Protein AF-J1HPG4-F1 (afdb_monomer_lite)

Secondary structure (DSSP, 8-state):
-PPPHHHH-TT-----SEETTTTEEPPPPPPTTSTT-TT-TT----------------

Radius of gyration: 16.42 Å; chains: 1; bounding box: 42×34×37 Å

pLDDT: mean 70.09, std 18.26, range [39.91, 95.44]

Structure (mmCIF, N/CA/C/O backbone):
data_AF-J1HPG4-F1
#
_entry.id   AF-J1HPG4-F1
#
loop_
_atom_site.group_PDB
_atom_site.id
_atom_site.type_symbol
_atom_site.label_atom_id
_atom_site.label_alt_id
_atom_site.label_comp_id
_atom_site.label_asym_id
_atom_site.label_entity_id
_atom_site.label_seq_id
_atom_site.pdbx_PDB_ins_code
_atom_site.Cartn_x
_atom_site.Cartn_y
_atom_site.Cartn_z
_atom_site.occupancy
_atom_site.B_iso_or_equiv
_atom_site.auth_seq_id
_atom_site.auth_comp_id
_atom_site.auth_asym_id
_atom_site.auth_atom_id
_atom_site.pdbx_PDB_model_num
ATOM 1 N N . MET A 1 1 ? -9.978 -14.044 22.125 1.00 84.56 1 MET A N 1
ATOM 2 C CA . MET A 1 1 ? -10.144 -13.862 20.668 1.00 84.56 1 MET A CA 1
ATOM 3 C C . MET A 1 1 ? -9.525 -12.520 20.335 1.00 84.56 1 MET A C 1
ATOM 5 O O . MET A 1 1 ? -9.761 -11.591 21.098 1.00 84.56 1 MET A O 1
ATOM 9 N N . LEU A 1 2 ? -8.672 -12.443 19.314 1.00 91.19 2 LEU A N 1
ATOM 10 C CA . LEU A 1 2 ? -8.141 -11.161 18.842 1.00 91.19 2 LEU A CA 1
ATOM 11 C C . LEU A 1 2 ? -9.091 -10.616 17.769 1.00 91.19 2 LEU A C 1
ATOM 13 O O . LEU A 1 2 ? -9.603 -11.430 16.994 1.00 91.19 2 LEU A O 1
ATOM 17 N N . PRO A 1 3 ? -9.350 -9.297 17.739 1.00 89.75 3 PRO A N 1
ATOM 18 C CA . PRO A 1 3 ? -10.190 -8.706 16.707 1.00 89.75 3 PRO A CA 1
ATOM 19 C C . PRO A 1 3 ? -9.558 -8.938 15.335 1.00 89.75 3 PRO A C 1
ATOM 21 O O . PRO A 1 3 ? -8.332 -8.993 15.191 1.00 89.75 3 PRO A O 1
ATOM 24 N N . THR A 1 4 ? -10.405 -9.090 14.322 1.00 91.81 4 THR A N 1
ATOM 25 C CA . THR A 1 4 ? -9.940 -9.127 12.933 1.00 91.81 4 THR A CA 1
ATOM 26 C C . THR A 1 4 ? -9.453 -7.740 12.509 1.00 91.81 4 THR A C 1
ATOM 28 O O . THR A 1 4 ? -9.783 -6.737 13.137 1.00 91.81 4 THR A O 1
ATOM 31 N N . VAL A 1 5 ? -8.663 -7.664 11.435 1.00 89.19 5 VAL A N 1
ATOM 32 C CA . VAL A 1 5 ? -8.203 -6.374 10.892 1.00 89.19 5 VAL A CA 1
ATOM 33 C C . VAL A 1 5 ? -9.389 -5.496 10.491 1.00 89.19 5 VAL A C 1
ATOM 35 O O . VAL A 1 5 ? -9.364 -4.303 10.763 1.00 89.19 5 VAL A O 1
ATOM 38 N N . GLU A 1 6 ? -10.444 -6.089 9.928 1.00 88.88 6 GLU A N 1
ATOM 39 C CA . GLU A 1 6 ? -11.657 -5.354 9.547 1.00 88.88 6 GLU A CA 1
ATOM 40 C C . GLU A 1 6 ? -12.405 -4.799 10.765 1.00 88.88 6 GLU A C 1
ATOM 42 O O . GLU A 1 6 ? -12.933 -3.693 10.719 1.00 88.88 6 GLU A O 1
ATOM 47 N N . GLU A 1 7 ? -12.408 -5.528 11.885 1.00 89.81 7 GLU A N 1
ATOM 48 C CA . GLU A 1 7 ? -13.017 -5.064 13.137 1.00 89.81 7 GLU A CA 1
ATOM 49 C C . GLU A 1 7 ? -12.172 -3.982 13.828 1.00 89.81 7 GLU A C 1
ATOM 51 O O . GLU A 1 7 ? -12.711 -3.027 14.384 1.00 89.81 7 GLU A O 1
ATOM 56 N N . ALA A 1 8 ? -10.845 -4.112 13.789 1.00 89.19 8 ALA A N 1
ATOM 57 C CA . ALA A 1 8 ? -9.928 -3.158 14.409 1.00 89.19 8 ALA A CA 1
ATOM 58 C C . ALA A 1 8 ? -9.760 -1.866 13.589 1.00 89.19 8 ALA A C 1
ATOM 60 O O . ALA A 1 8 ? -9.482 -0.809 14.158 1.00 89.19 8 ALA A O 1
ATOM 61 N N . PHE A 1 9 ? -9.923 -1.946 12.266 1.00 86.38 9 PHE A N 1
ATOM 62 C CA . PHE A 1 9 ? -9.733 -0.840 11.331 1.00 86.38 9 PHE A CA 1
ATOM 63 C C . PHE A 1 9 ? -10.869 -0.811 10.296 1.00 86.38 9 PHE A C 1
ATOM 65 O O . PHE A 1 9 ? -10.641 -1.113 9.125 1.00 86.38 9 PHE A O 1
ATOM 72 N N . PRO A 1 10 ? -12.089 -0.411 10.698 1.00 83.81 10 PRO A N 1
ATOM 73 C CA . PRO A 1 10 ? -13.243 -0.380 9.795 1.00 83.81 10 PRO A CA 1
ATOM 74 C C . PRO A 1 10 ? -13.077 0.625 8.644 1.00 83.81 10 PRO A C 1
ATOM 76 O O . PRO A 1 10 ? -13.692 0.472 7.595 1.00 83.81 10 PRO A O 1
ATOM 79 N N . ASP A 1 11 ? -12.207 1.623 8.821 1.00 82.69 11 ASP A N 1
ATOM 80 C CA . ASP A 1 11 ? -11.879 2.632 7.809 1.00 82.69 11 ASP A CA 1
ATOM 81 C C . ASP A 1 11 ? -10.648 2.253 6.959 1.00 82.69 11 ASP A C 1
ATOM 83 O O . ASP A 1 11 ? -10.086 3.102 6.257 1.00 82.69 11 ASP A O 1
ATOM 87 N N . LEU A 1 12 ? -10.162 1.006 7.045 1.00 84.31 12 LEU A N 1
ATOM 88 C CA . LEU A 1 12 ? -9.011 0.562 6.263 1.00 84.31 12 LEU A CA 1
ATOM 89 C C . LEU A 1 12 ? -9.392 0.450 4.786 1.00 84.31 12 LEU A C 1
ATOM 91 O O . LEU A 1 12 ? -10.059 -0.487 4.360 1.00 84.31 12 LEU A O 1
ATOM 95 N N . VAL A 1 13 ? -8.887 1.382 3.987 1.00 80.06 13 VAL A N 1
ATOM 96 C CA . VAL A 1 13 ? -8.915 1.271 2.531 1.00 80.06 13 VAL A CA 1
ATOM 97 C C . VAL A 1 13 ? -7.568 0.737 2.065 1.00 80.06 13 VAL A C 1
ATOM 99 O O . VAL A 1 13 ? -6.528 1.358 2.295 1.00 80.06 13 VAL A O 1
ATOM 102 N N . VAL A 1 14 ? -7.583 -0.421 1.407 1.00 82.25 14 VAL A N 1
ATOM 103 C CA . VAL A 1 14 ? -6.388 -1.001 0.792 1.00 82.25 14 VAL A CA 1
ATOM 104 C C . VAL A 1 14 ? -6.244 -0.429 -0.612 1.00 82.25 14 VAL A C 1
ATOM 106 O O . VAL A 1 14 ? -7.032 -0.740 -1.501 1.00 82.25 14 VAL A O 1
ATOM 109 N N . TYR A 1 15 ? -5.225 0.404 -0.805 1.00 77.69 15 TYR A N 1
ATOM 110 C CA . TYR A 1 15 ? -4.83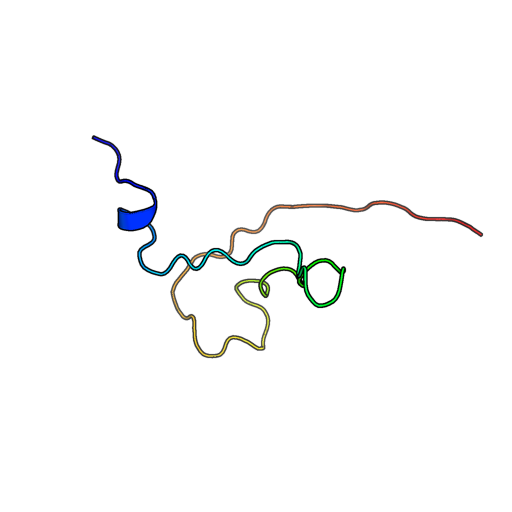2 0.879 -2.126 1.00 77.69 15 TYR A CA 1
ATOM 111 C C . TYR A 1 15 ? -3.745 -0.038 -2.693 1.00 77.69 15 TYR A C 1
ATOM 113 O O . TYR A 1 15 ? -2.737 -0.262 -2.014 1.00 77.69 15 TYR A O 1
ATOM 121 N N . PRO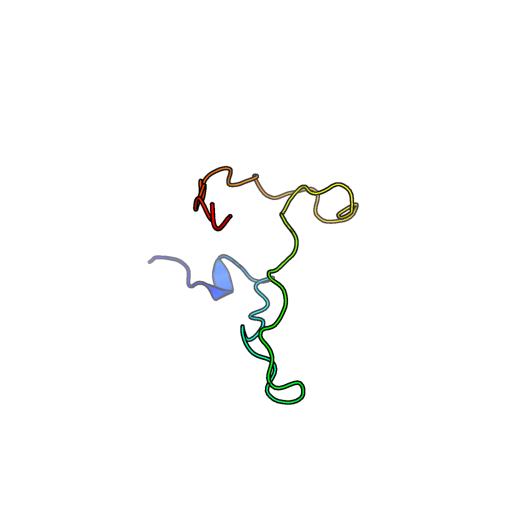 A 1 16 ? -3.923 -0.580 -3.912 1.00 85.69 16 PRO A N 1
ATOM 122 C CA . PRO A 1 16 ? -2.869 -1.318 -4.591 1.00 85.69 16 PRO A CA 1
ATOM 123 C C . PRO A 1 16 ? -1.609 -0.460 -4.682 1.00 85.69 16 PRO A C 1
ATOM 125 O O . PRO A 1 16 ? -1.675 0.714 -5.036 1.00 85.69 16 PRO A O 1
ATOM 128 N N . ALA A 1 17 ? -0.447 -1.038 -4.391 1.00 88.94 17 ALA A N 1
ATOM 129 C CA . ALA A 1 17 ? 0.820 -0.314 -4.493 1.00 88.94 17 ALA A CA 1
ATOM 130 C C . ALA A 1 17 ? 1.211 -0.000 -5.948 1.00 88.94 17 ALA A C 1
ATOM 132 O O . ALA A 1 17 ? 2.081 0.831 -6.181 1.00 88.94 17 ALA A O 1
ATOM 133 N N . PHE A 1 18 ? 0.585 -0.662 -6.920 1.00 91.75 18 PHE A N 1
ATOM 134 C CA . PHE A 1 18 ? 0.859 -0.513 -8.340 1.00 91.75 18 PHE A CA 1
ATOM 135 C C . PHE A 1 18 ? -0.434 -0.223 -9.088 1.00 91.75 18 PHE A C 1
ATOM 137 O O . PHE A 1 18 ? -1.446 -0.877 -8.834 1.00 91.75 18 PHE A O 1
ATOM 144 N N . ASP A 1 19 ? -0.384 0.758 -9.978 1.00 89.31 19 ASP A N 1
ATOM 145 C CA . ASP A 1 19 ? -1.465 1.070 -10.895 1.00 89.31 19 ASP A CA 1
ATOM 146 C C . ASP A 1 19 ? -1.174 0.414 -12.247 1.00 89.31 19 ASP A C 1
ATOM 148 O O . ASP A 1 19 ? -0.220 0.763 -12.947 1.00 89.31 19 ASP A O 1
ATOM 152 N N . GLU A 1 20 ? -1.996 -0.574 -12.588 1.00 93.19 20 GLU A N 1
ATOM 153 C CA . GLU A 1 20 ? -1.865 -1.341 -13.824 1.00 93.19 20 GLU A CA 1
ATOM 154 C C . GLU A 1 20 ? -2.152 -0.489 -15.065 1.00 93.19 20 GLU A C 1
ATOM 156 O O . GLU A 1 20 ? -1.572 -0.754 -16.119 1.00 93.19 20 GLU A O 1
ATOM 161 N N . ASP A 1 21 ? -2.978 0.554 -14.941 1.00 92.81 21 ASP A N 1
ATOM 162 C CA . ASP A 1 21 ? -3.347 1.416 -16.064 1.00 92.81 21 ASP A CA 1
ATOM 163 C C . ASP A 1 21 ? -2.194 2.357 -16.450 1.00 92.81 21 ASP A C 1
ATOM 165 O O . ASP A 1 21 ? -1.932 2.574 -17.637 1.00 92.81 21 ASP A O 1
ATOM 169 N N . SER A 1 22 ? -1.471 2.902 -15.464 1.00 91.69 22 SER A N 1
ATOM 170 C CA . SER A 1 22 ? -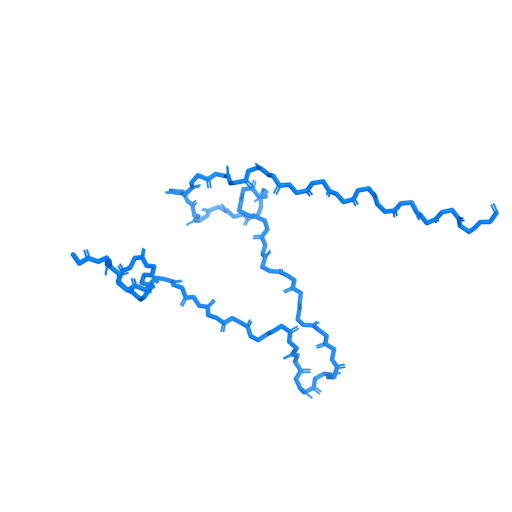0.287 3.741 -15.713 1.00 91.69 22 SER A CA 1
ATOM 171 C C . SER A 1 22 ? 1.012 2.952 -15.870 1.00 91.69 22 SER A C 1
ATOM 173 O O . SER A 1 22 ? 1.989 3.481 -16.406 1.00 91.69 22 SER A O 1
ATOM 175 N N . GLY A 1 23 ? 1.057 1.706 -15.392 1.00 95.44 23 GLY A N 1
ATOM 176 C CA . GLY A 1 23 ? 2.283 0.914 -15.335 1.00 95.44 23 GLY A CA 1
ATOM 177 C C . GLY A 1 23 ? 3.301 1.450 -14.323 1.00 95.44 23 GLY A C 1
ATOM 178 O O . GLY A 1 23 ? 4.493 1.146 -14.431 1.00 95.44 23 GLY A O 1
ATOM 179 N N . THR A 1 24 ? 2.861 2.262 -13.358 1.00 94.19 24 THR A N 1
ATOM 180 C CA . THR A 1 24 ? 3.723 2.867 -12.335 1.00 94.19 24 THR A CA 1
ATOM 181 C C . THR A 1 24 ? 3.206 2.595 -10.920 1.00 94.19 24 THR A C 1
ATOM 183 O O . THR A 1 24 ? 2.018 2.331 -10.729 1.00 94.19 24 THR A O 1
ATOM 186 N N . PRO A 1 25 ? 4.078 2.624 -9.893 1.00 91.25 25 PRO A N 1
ATOM 187 C CA . PRO A 1 25 ? 3.632 2.528 -8.509 1.00 91.25 25 PRO A CA 1
ATOM 188 C C . PRO A 1 25 ? 2.698 3.680 -8.118 1.00 91.25 25 PRO A C 1
ATOM 190 O O . PRO A 1 25 ? 2.955 4.835 -8.457 1.00 91.25 25 PRO A O 1
ATOM 193 N N . ASN A 1 26 ? 1.665 3.377 -7.332 1.00 85.81 26 ASN A N 1
ATOM 194 C CA . ASN A 1 26 ? 0.843 4.400 -6.698 1.00 85.81 26 ASN A CA 1
ATOM 195 C C . ASN A 1 26 ? 1.660 5.155 -5.636 1.00 85.81 26 ASN A C 1
ATOM 197 O O . ASN A 1 26 ? 2.480 4.547 -4.937 1.00 85.81 26 ASN A O 1
ATOM 201 N N . PRO A 1 27 ? 1.446 6.475 -5.480 1.00 84.44 27 PRO A N 1
ATOM 202 C CA . PRO A 1 27 ? 2.117 7.241 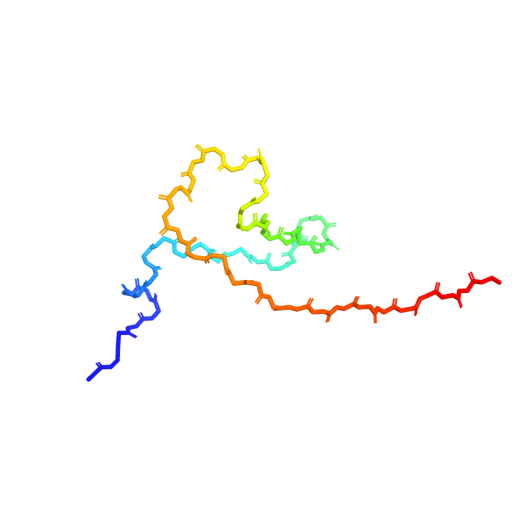-4.442 1.00 84.44 27 PRO A CA 1
ATOM 203 C C . PRO A 1 27 ? 1.751 6.692 -3.055 1.00 84.44 27 PRO A C 1
ATOM 205 O O . PRO A 1 27 ? 0.617 6.243 -2.848 1.00 84.44 27 PRO A O 1
ATOM 208 N N . PRO A 1 28 ? 2.684 6.730 -2.085 1.00 80.75 28 PRO A N 1
ATOM 209 C CA . PRO A 1 28 ? 2.389 6.280 -0.735 1.00 80.75 28 PRO A CA 1
ATOM 210 C C . PRO A 1 28 ? 1.239 7.109 -0.143 1.00 80.75 28 PRO A C 1
ATOM 212 O O . PRO A 1 28 ? 1.089 8.290 -0.484 1.00 80.75 28 PRO A O 1
ATOM 215 N N . PRO A 1 29 ? 0.432 6.526 0.762 1.00 76.88 29 PRO A N 1
ATOM 216 C CA . PRO A 1 29 ? -0.598 7.285 1.452 1.00 76.88 29 PRO A CA 1
ATOM 217 C C . PRO A 1 29 ? 0.032 8.492 2.167 1.00 76.88 29 PRO A C 1
ATOM 219 O O . PRO A 1 29 ? 1.170 8.407 2.642 1.00 76.88 29 PRO A O 1
ATOM 222 N N . PRO A 1 30 ? -0.687 9.625 2.256 1.00 73.06 30 PRO A N 1
ATOM 223 C CA . PRO A 1 30 ? -0.151 10.831 2.866 1.00 73.06 30 PRO A CA 1
ATOM 224 C C . PRO A 1 30 ? 0.267 10.571 4.315 1.00 73.06 30 PRO A C 1
ATOM 226 O O . PRO A 1 30 ? -0.387 9.827 5.051 1.00 73.06 30 PRO A O 1
ATOM 229 N N . HIS A 1 31 ? 1.354 11.220 4.738 1.00 64.31 31 HIS A N 1
ATOM 230 C CA . HIS A 1 31 ? 1.806 11.146 6.121 1.00 64.31 31 HIS A CA 1
ATOM 231 C C . HIS A 1 31 ? 0.707 11.637 7.060 1.00 64.31 31 HIS A C 1
ATOM 233 O O . HIS A 1 31 ? 0.271 12.789 6.985 1.00 64.31 31 HIS A O 1
ATOM 239 N N . ARG A 1 32 ? 0.323 10.771 7.999 1.00 59.75 32 ARG A N 1
ATOM 240 C CA . ARG A 1 32 ? -0.605 11.106 9.075 1.00 59.75 32 ARG A CA 1
ATOM 241 C C . ARG A 1 32 ? 0.008 12.239 9.916 1.00 59.75 32 ARG A C 1
ATOM 243 O O . ARG A 1 32 ? 0.930 11.999 10.689 1.00 59.75 32 ARG A O 1
ATOM 250 N N . GLY A 1 33 ? -0.479 13.470 9.730 1.00 56.03 33 GLY A N 1
ATOM 251 C CA . GLY A 1 33 ? -0.008 14.677 10.434 1.00 56.03 33 GLY A CA 1
ATOM 252 C C . GLY A 1 33 ? 0.709 15.731 9.575 1.00 56.03 33 GLY A C 1
ATOM 253 O O . GLY A 1 33 ? 1.091 16.773 10.105 1.00 56.03 33 GLY A O 1
ATOM 254 N N . GLY A 1 34 ? 0.874 15.513 8.266 1.00 51.97 34 GLY A N 1
ATOM 255 C CA . GLY A 1 34 ? 1.296 16.572 7.344 1.00 51.97 34 GLY A CA 1
ATOM 256 C C . GLY A 1 34 ? 0.205 17.639 7.205 1.00 51.97 34 GLY A C 1
ATOM 257 O O . GLY A 1 34 ? -0.981 17.313 7.160 1.00 51.97 34 GLY A O 1
ATOM 258 N N . SER A 1 35 ? 0.597 18.913 7.122 1.00 51.28 35 SER A N 1
ATOM 259 C CA . SER A 1 35 ? -0.255 20.117 7.180 1.00 51.28 35 SER A CA 1
ATOM 260 C C . SER A 1 35 ? -1.407 20.216 6.155 1.00 51.28 35 SER A C 1
ATOM 262 O O . SER A 1 35 ? -2.098 21.229 6.128 1.00 51.28 35 SER A O 1
ATOM 264 N N . GLY A 1 36 ? -1.636 19.194 5.325 1.00 52.84 36 GLY A N 1
ATOM 265 C CA . GLY A 1 36 ? -2.767 19.080 4.398 1.00 52.84 36 GLY A CA 1
ATOM 266 C C . GLY A 1 36 ? -3.947 18.234 4.900 1.00 52.84 36 GLY A C 1
ATOM 267 O O . GLY A 1 36 ? -4.982 18.204 4.241 1.00 52.84 36 GLY A O 1
ATOM 268 N N . GLN A 1 37 ? -3.846 17.554 6.050 1.00 53.00 37 GLN A N 1
ATOM 269 C CA . GLN A 1 37 ? -4.961 16.782 6.617 1.00 53.00 37 GLN A CA 1
ATOM 270 C C . GLN A 1 37 ? -5.721 17.576 7.687 1.00 53.00 37 GLN A C 1
ATOM 272 O O . GLN A 1 37 ? -5.681 17.251 8.871 1.00 53.00 37 GLN A O 1
ATOM 277 N N . SER A 1 38 ? -6.502 18.576 7.277 1.00 50.25 38 SER A N 1
ATOM 278 C CA . SER A 1 38 ? -7.475 19.258 8.153 1.00 50.25 38 SER A CA 1
ATOM 279 C C . SER A 1 38 ? -8.685 18.385 8.559 1.00 50.25 38 SER A C 1
ATOM 281 O O . SER A 1 38 ? -9.697 18.926 8.989 1.00 50.25 38 SER A O 1
ATOM 283 N N . GLY A 1 39 ? -8.621 17.052 8.427 1.00 47.44 39 GLY A N 1
ATOM 284 C CA . GLY A 1 39 ? -9.790 16.171 8.582 1.00 47.44 39 GLY A CA 1
ATOM 285 C C . GLY A 1 39 ? -9.600 14.861 9.354 1.00 47.44 39 GLY A C 1
ATOM 286 O O . GLY A 1 39 ? -10.582 14.157 9.546 1.00 47.44 39 GLY A O 1
ATOM 287 N N . GLN A 1 40 ? -8.398 14.503 9.819 1.00 48.12 40 GLN A N 1
ATOM 288 C CA . GLN A 1 40 ? -8.190 13.261 10.592 1.00 48.12 40 GLN A CA 1
ATOM 289 C C . GLN A 1 40 ? -7.632 13.548 11.987 1.00 48.12 40 GLN A C 1
ATOM 291 O O . GLN A 1 40 ? -6.586 13.052 12.404 1.00 48.12 40 GLN A O 1
ATOM 296 N N . SER A 1 41 ? -8.370 14.376 12.717 1.00 49.50 41 SER A N 1
ATOM 297 C CA . SER A 1 41 ? -8.213 14.630 14.145 1.00 49.50 41 SER A CA 1
ATOM 298 C C . SER A 1 41 ? -8.543 13.356 14.937 1.00 49.50 41 SER A C 1
ATOM 300 O O . SER A 1 41 ? -9.680 13.184 15.363 1.00 49.50 41 SER A O 1
ATOM 302 N N . GLY A 1 42 ? -7.596 12.429 15.125 1.00 47.16 42 GLY A N 1
ATOM 303 C CA . GLY A 1 42 ? -7.862 11.329 16.065 1.00 47.16 42 GLY A CA 1
ATOM 304 C C . GLY A 1 42 ? -6.965 10.098 16.092 1.00 47.16 42 GLY A C 1
ATOM 305 O O . GLY A 1 42 ? -7.322 9.159 16.794 1.00 47.16 42 GLY A O 1
ATOM 306 N N . GLN A 1 43 ? -5.841 10.030 15.376 1.00 47.81 43 GLN A N 1
ATOM 307 C CA . GLN A 1 43 ? -4.979 8.838 15.423 1.00 47.81 43 GLN A CA 1
ATOM 308 C C . GLN A 1 43 ? -3.525 9.211 15.733 1.00 47.81 43 GLN A C 1
ATOM 310 O O . GLN A 1 43 ? -3.027 10.192 15.173 1.00 47.81 43 GLN 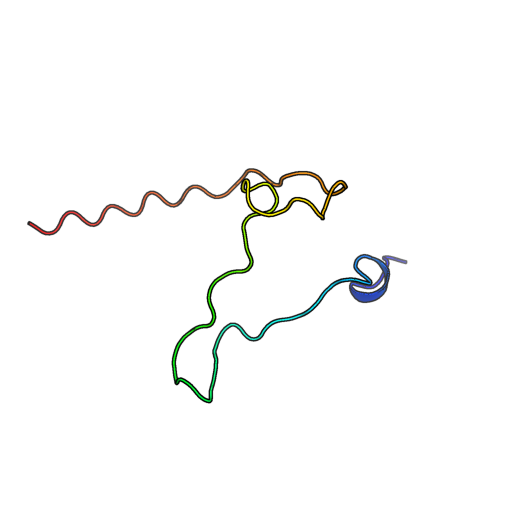A O 1
ATOM 315 N N . PRO A 1 44 ? -2.844 8.461 16.620 1.00 47.84 44 PRO A N 1
ATOM 316 C CA . PRO A 1 44 ? -1.502 8.796 17.074 1.00 47.84 44 PRO A CA 1
ATOM 317 C C . PRO A 1 44 ? -0.493 8.688 15.926 1.00 47.84 44 PRO A C 1
ATOM 319 O O . PRO A 1 44 ? -0.514 7.744 15.137 1.00 47.84 44 PRO A O 1
ATOM 322 N N . ALA A 1 45 ? 0.402 9.672 15.840 1.00 49.38 45 ALA A N 1
ATOM 323 C CA . ALA A 1 45 ? 1.513 9.666 14.902 1.00 49.38 45 ALA A CA 1
ATOM 324 C C . ALA A 1 45 ? 2.484 8.529 15.261 1.00 49.38 45 ALA A C 1
ATOM 326 O O . ALA A 1 45 ? 3.120 8.563 16.315 1.00 49.38 45 ALA A O 1
ATOM 327 N N . GLN A 1 46 ? 2.620 7.524 14.394 1.00 47.28 46 GLN A N 1
ATOM 328 C CA . GLN A 1 46 ? 3.715 6.561 14.501 1.00 47.28 46 GLN A CA 1
ATOM 329 C C . GLN A 1 46 ? 4.961 7.188 13.871 1.00 47.28 46 GLN A C 1
ATOM 331 O O . GLN A 1 46 ? 5.215 7.064 12.677 1.00 47.28 46 GLN A O 1
ATOM 336 N N . SER A 1 47 ? 5.707 7.930 14.689 1.00 65.12 47 SER A N 1
ATOM 337 C CA . SER A 1 47 ? 7.085 8.311 14.386 1.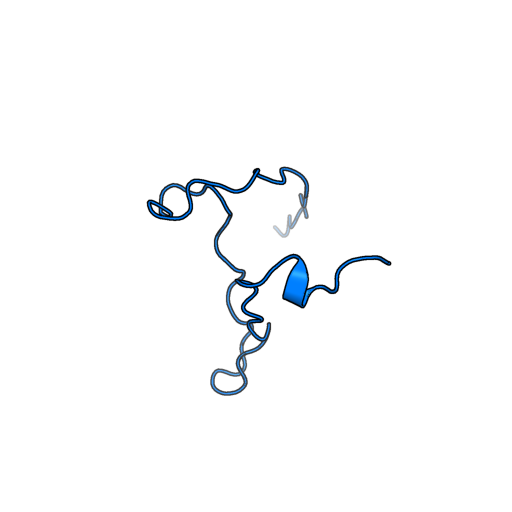00 65.12 47 SER A CA 1
ATOM 338 C C . SER A 1 47 ? 7.956 7.056 14.446 1.00 65.12 47 SER A C 1
ATOM 340 O O . SER A 1 47 ? 8.059 6.435 15.504 1.00 65.12 47 SER A O 1
ATOM 342 N N . GLY A 1 48 ? 8.558 6.664 13.324 1.00 53.03 48 GLY A N 1
ATOM 343 C CA . GLY A 1 48 ? 9.553 5.593 13.308 1.00 53.03 48 GLY A CA 1
ATOM 344 C C . GLY A 1 48 ? 9.804 5.014 11.921 1.00 53.03 48 GLY A C 1
ATOM 345 O O . GLY A 1 48 ? 9.080 4.127 11.487 1.00 53.03 48 GLY A O 1
ATOM 346 N N . GLY A 1 49 ? 10.859 5.484 11.254 1.00 39.91 49 GLY A N 1
ATOM 347 C CA . GLY A 1 49 ? 11.342 4.894 10.006 1.00 39.91 49 GLY A CA 1
ATOM 348 C C . GLY A 1 49 ? 12.437 5.726 9.349 1.00 39.91 49 GLY A C 1
ATOM 349 O O . GLY A 1 49 ? 12.192 6.362 8.331 1.00 39.91 49 GLY A O 1
ATOM 350 N N . SER A 1 50 ? 13.627 5.755 9.954 1.00 62.31 50 SER A N 1
ATOM 351 C CA . SER A 1 50 ? 14.842 6.279 9.325 1.00 62.31 50 SER A CA 1
ATOM 352 C C . SER A 1 50 ? 15.146 5.524 8.031 1.00 62.31 50 SER A C 1
ATOM 354 O O . SER A 1 50 ? 15.174 4.295 8.023 1.00 62.31 50 SER A O 1
ATOM 356 N N . GLY A 1 51 ? 15.428 6.271 6.969 1.00 50.06 51 GLY A N 1
ATOM 357 C CA . GLY A 1 51 ? 15.920 5.772 5.690 1.00 50.06 51 GLY A CA 1
ATOM 358 C C . GLY A 1 51 ? 16.837 6.810 5.057 1.00 50.06 51 GLY A C 1
ATOM 359 O O . GLY A 1 51 ? 16.552 7.309 3.976 1.00 50.06 51 GLY A O 1
ATOM 360 N N . ASP A 1 52 ? 17.895 7.186 5.778 1.00 58.09 52 ASP A N 1
ATOM 361 C CA . ASP A 1 52 ? 19.102 7.748 5.171 1.00 58.09 52 ASP A CA 1
ATOM 362 C C . ASP A 1 52 ? 19.717 6.648 4.294 1.00 58.09 52 ASP A C 1
ATOM 364 O O . ASP A 1 52 ? 20.360 5.720 4.784 1.00 58.09 52 ASP A O 1
ATOM 368 N N . GLY A 1 53 ? 19.375 6.690 3.008 1.00 44.47 53 GLY A N 1
ATOM 369 C CA . GLY A 1 53 ? 20.031 5.948 1.945 1.00 44.47 53 GLY A CA 1
ATOM 370 C C . GLY A 1 53 ? 20.812 6.941 1.104 1.00 44.47 53 GLY A C 1
ATOM 371 O O . GLY A 1 53 ? 20.290 7.468 0.123 1.00 44.47 53 GLY A O 1
ATOM 372 N N . SER A 1 54 ? 22.035 7.209 1.543 1.00 55.25 54 SER A N 1
ATOM 373 C CA . SER A 1 54 ? 23.120 7.834 0.798 1.00 55.25 54 SER A CA 1
ATOM 374 C C . SER A 1 54 ? 23.154 7.395 -0.671 1.00 55.25 54 SER A C 1
ATOM 376 O O . SER A 1 54 ? 23.335 6.224 -1.006 1.00 55.25 54 SER A O 1
ATOM 378 N N . GLY A 1 55 ? 22.983 8.377 -1.552 1.00 52.12 55 GLY A N 1
ATOM 379 C CA . GLY A 1 55 ? 23.181 8.273 -2.991 1.00 52.12 55 GLY A CA 1
ATOM 380 C C . GLY A 1 55 ? 24.130 9.373 -3.446 1.00 52.12 55 GLY A C 1
ATOM 381 O O . GLY A 1 55 ? 23.740 10.241 -4.221 1.00 52.12 55 GLY A O 1
ATOM 382 N N . GLU A 1 56 ? 25.351 9.377 -2.910 1.00 51.25 56 GLU A N 1
ATOM 383 C CA . GLU A 1 56 ? 26.471 10.103 -3.506 1.00 51.25 56 GLU A CA 1
ATOM 384 C C . GLU A 1 56 ? 26.921 9.350 -4.758 1.00 51.25 56 GLU A C 1
ATOM 386 O O . GLU A 1 56 ? 27.736 8.433 -4.701 1.00 51.25 56 GLU A O 1
ATOM 391 N N . ASP A 1 57 ? 26.368 9.752 -5.895 1.00 54.59 57 ASP A N 1
ATOM 392 C CA . ASP A 1 57 ? 27.045 9.629 -7.179 1.00 54.59 57 ASP A CA 1
ATOM 393 C C . ASP A 1 57 ? 27.203 11.055 -7.714 1.00 54.59 57 ASP A C 1
ATOM 395 O O . ASP A 1 57 ? 26.228 11.634 -8.198 1.00 54.59 57 ASP A O 1
ATOM 399 N N . GLN A 1 58 ? 28.377 11.652 -7.450 1.00 48.50 58 GLN A N 1
ATOM 400 C CA . GLN A 1 58 ? 29.230 12.457 -8.350 1.00 48.50 58 GLN A CA 1
ATOM 401 C C . GLN A 1 58 ? 30.571 12.770 -7.675 1.00 48.50 58 GLN A C 1
ATOM 403 O O . GLN A 1 58 ? 30.559 13.283 -6.532 1.00 48.50 58 GLN A O 1
#

Organism: NCBI:txid1125717

Foldseek 3Di:
DDDDPCRVCVPDDDDAQADPVVRGGDDDDDQPPPPPCPDPPDDDHPPDDDDPDDDPDD

Sequence (58 aa):
MLPTVEEAFPDLVVYPAFDEDSGTPNPPPPHRGGSGQSGQSGQPAQSGGSGDGSGEDQ